Protein AF-A0A923KTE2-F1 (afdb_monomer)

Structure (mmCIF, N/CA/C/O backbone):
data_AF-A0A923KTE2-F1
#
_entry.id   AF-A0A923KTE2-F1
#
loop_
_atom_site.group_PDB
_atom_site.id
_atom_site.type_symbol
_atom_site.label_atom_id
_atom_site.label_alt_id
_atom_site.label_comp_id
_atom_site.label_asym_id
_atom_site.label_entity_id
_atom_site.label_seq_id
_atom_site.pdbx_PDB_ins_code
_atom_site.Cartn_x
_atom_site.Cartn_y
_atom_site.Cartn_z
_atom_site.occupancy
_atom_site.B_iso_or_equiv
_atom_site.auth_seq_id
_atom_site.auth_comp_id
_atom_site.auth_asym_id
_atom_site.auth_atom_id
_atom_site.pdbx_PDB_model_num
ATOM 1 N N . MET A 1 1 ? 13.556 16.528 9.390 1.00 58.34 1 MET A N 1
ATOM 2 C CA . MET A 1 1 ? 13.246 15.677 8.220 1.00 58.34 1 MET A CA 1
ATOM 3 C C . MET A 1 1 ? 12.794 16.597 7.099 1.00 58.34 1 MET A C 1
ATOM 5 O O . MET A 1 1 ? 11.975 17.465 7.376 1.00 58.34 1 MET A O 1
ATOM 9 N N . ASN A 1 2 ? 13.369 16.508 5.898 1.00 79.38 2 ASN A N 1
ATOM 10 C CA . ASN A 1 2 ? 12.889 17.322 4.774 1.00 79.38 2 ASN A CA 1
ATOM 11 C C . ASN A 1 2 ? 11.594 16.710 4.194 1.00 79.38 2 ASN A C 1
ATOM 13 O O . ASN A 1 2 ? 11.295 15.538 4.428 1.00 79.38 2 ASN A O 1
ATOM 17 N N . GLN A 1 3 ? 1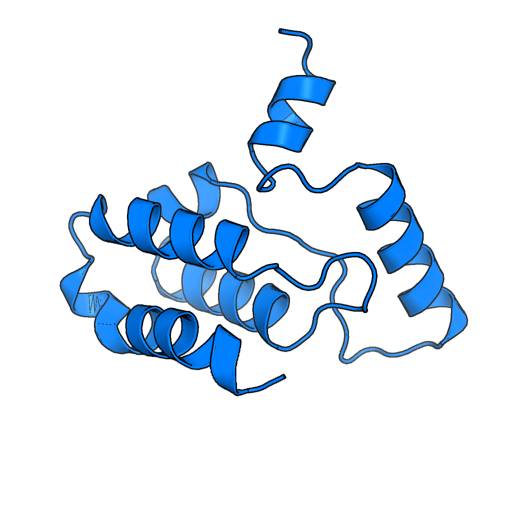0.799 17.510 3.476 1.00 70.62 3 GLN A N 1
ATOM 18 C CA . GLN A 1 3 ? 9.489 17.078 2.962 1.00 70.62 3 GLN A CA 1
ATOM 19 C C . GLN A 1 3 ? 9.587 15.840 2.052 1.00 70.62 3 GLN A C 1
ATOM 21 O O . GLN A 1 3 ? 8.726 14.970 2.115 1.00 70.62 3 GLN A O 1
ATOM 26 N N . SER A 1 4 ? 10.666 15.703 1.275 1.00 74.19 4 SER A N 1
ATOM 27 C CA . SER A 1 4 ? 10.869 14.550 0.391 1.00 74.19 4 SER A CA 1
ATOM 28 C C . SER A 1 4 ? 11.123 13.243 1.148 1.00 74.19 4 SER A C 1
ATOM 30 O O . SER A 1 4 ? 10.602 12.204 0.754 1.00 74.19 4 SER A O 1
ATOM 32 N N . GLN A 1 5 ? 11.876 13.271 2.252 1.00 73.00 5 GLN A N 1
ATOM 33 C CA . GLN A 1 5 ? 12.067 12.093 3.105 1.00 73.00 5 GLN A CA 1
ATOM 34 C C . GLN A 1 5 ? 10.766 11.664 3.787 1.00 73.00 5 GLN A C 1
ATOM 36 O O . GLN A 1 5 ? 10.527 10.467 3.924 1.00 73.00 5 GLN A O 1
ATOM 41 N N . TYR A 1 6 ? 9.921 12.620 4.184 1.00 80.12 6 TYR A N 1
ATOM 42 C CA . TYR A 1 6 ? 8.605 12.323 4.752 1.00 80.12 6 TYR A CA 1
ATOM 43 C C . TYR A 1 6 ? 7.687 11.639 3.735 1.00 80.12 6 TYR A C 1
ATOM 45 O O . TYR A 1 6 ? 7.090 10.616 4.052 1.00 80.12 6 TYR A O 1
ATOM 53 N N . GLU A 1 7 ? 7.628 12.135 2.497 1.00 82.94 7 GLU A N 1
ATOM 54 C CA . GLU A 1 7 ? 6.823 11.510 1.440 1.00 82.94 7 GLU A CA 1
ATOM 55 C C . GLU A 1 7 ? 7.285 10.090 1.093 1.00 82.94 7 GLU A C 1
ATOM 57 O O . GLU A 1 7 ? 6.455 9.195 0.924 1.00 82.94 7 GLU A O 1
ATOM 62 N N . VAL A 1 8 ? 8.602 9.870 1.000 1.00 88.69 8 VAL A N 1
ATOM 63 C CA . VAL A 1 8 ? 9.169 8.533 0.762 1.00 88.69 8 VAL A CA 1
ATOM 64 C C . VAL A 1 8 ? 8.828 7.606 1.913 1.00 88.69 8 VAL A C 1
ATOM 66 O O . VAL A 1 8 ? 8.410 6.473 1.680 1.00 88.69 8 VAL A O 1
ATOM 69 N N . GLN A 1 9 ? 8.973 8.088 3.151 1.00 89.94 9 GLN A N 1
ATOM 70 C CA . GLN A 1 9 ? 8.592 7.312 4.314 1.00 89.94 9 GLN A CA 1
ATOM 71 C C . GLN A 1 9 ? 7.119 6.942 4.191 1.00 89.94 9 GLN A C 1
ATOM 73 O O . GLN A 1 9 ? 6.846 5.749 4.121 1.00 89.94 9 GLN A O 1
ATOM 78 N N . GLU A 1 10 ? 6.201 7.905 4.079 1.00 95.25 10 GLU A N 1
ATOM 79 C CA . GLU A 1 10 ? 4.751 7.679 3.979 1.00 95.25 10 GLU A CA 1
ATOM 80 C C . GLU A 1 10 ? 4.359 6.634 2.930 1.00 95.25 10 GLU A C 1
ATOM 82 O O . GLU A 1 10 ? 3.452 5.848 3.180 1.00 95.25 10 GLU A O 1
ATOM 87 N N . ARG A 1 11 ? 5.063 6.552 1.797 1.00 96.19 11 ARG A N 1
ATOM 88 C CA . ARG A 1 11 ? 4.837 5.536 0.753 1.00 96.19 11 ARG A CA 1
ATOM 89 C C . ARG A 1 11 ? 5.669 4.274 0.965 1.00 96.19 11 ARG A C 1
ATOM 91 O O . ARG A 1 11 ? 6.278 3.759 0.030 1.00 96.19 11 ARG A O 1
ATOM 98 N N . PHE A 1 12 ? 5.721 3.788 2.203 1.00 96.38 12 PHE A N 1
ATOM 99 C CA . PHE A 1 12 ? 6.398 2.541 2.580 1.00 96.38 12 PHE A CA 1
ATOM 100 C C . PHE A 1 12 ? 7.871 2.469 2.142 1.00 96.38 12 PHE A C 1
ATOM 102 O O . PHE A 1 12 ? 8.380 1.402 1.803 1.00 96.38 12 PHE A O 1
ATOM 109 N N . GLY A 1 13 ? 8.560 3.611 2.101 1.00 94.31 13 GLY A N 1
ATOM 110 C CA . GLY A 1 13 ? 9.961 3.685 1.687 1.00 94.31 13 GLY A CA 1
ATOM 111 C C . GLY A 1 13 ? 10.197 3.519 0.184 1.00 94.31 13 GLY A C 1
ATOM 112 O O . GLY A 1 13 ? 11.353 3.392 -0.216 1.00 94.31 13 GLY A O 1
ATOM 113 N N . VAL A 1 14 ? 9.154 3.516 -0.658 1.00 94.38 14 VAL A N 1
ATOM 114 C CA . VAL A 1 14 ? 9.319 3.432 -2.116 1.00 94.38 14 VAL A CA 1
ATOM 115 C C . VAL A 1 14 ? 10.017 4.703 -2.624 1.00 94.38 14 VAL A C 1
ATOM 117 O O . VAL A 1 14 ? 9.465 5.800 -2.477 1.00 94.38 14 VAL A O 1
ATOM 120 N N . PRO A 1 15 ? 11.205 4.591 -3.252 1.00 93.31 15 PRO A N 1
ATOM 121 C CA . PRO A 1 15 ? 11.923 5.752 -3.758 1.00 93.31 15 PRO A CA 1
ATOM 122 C C . PRO A 1 15 ? 11.155 6.464 -4.873 1.00 93.31 15 PRO A C 1
ATOM 124 O O . PRO A 1 15 ? 10.434 5.851 -5.670 1.00 93.31 15 PRO A O 1
ATOM 127 N N . LYS A 1 16 ? 11.359 7.778 -4.989 1.00 91.25 16 LYS A N 1
ATOM 128 C CA . LYS A 1 16 ? 10.733 8.593 -6.040 1.00 91.25 16 LYS A CA 1
ATOM 129 C C . LYS A 1 16 ? 11.137 8.111 -7.436 1.00 91.25 16 LYS A C 1
ATOM 131 O O . LYS A 1 16 ? 10.336 8.153 -8.368 1.00 91.25 16 LYS A O 1
ATOM 136 N N . GLU A 1 17 ? 12.362 7.626 -7.572 1.00 92.75 17 GLU A N 1
ATOM 137 C CA . GLU A 1 17 ? 12.937 7.079 -8.795 1.00 92.75 17 GLU A CA 1
ATOM 138 C C . GLU A 1 17 ? 12.143 5.862 -9.280 1.00 92.75 17 GLU A C 1
ATOM 140 O O . GLU A 1 17 ? 11.865 5.759 -10.477 1.00 92.75 17 GLU A O 1
ATOM 145 N N . ASN A 1 18 ? 11.697 5.000 -8.361 1.00 94.56 18 ASN A N 1
ATOM 146 C CA . ASN A 1 18 ? 10.870 3.836 -8.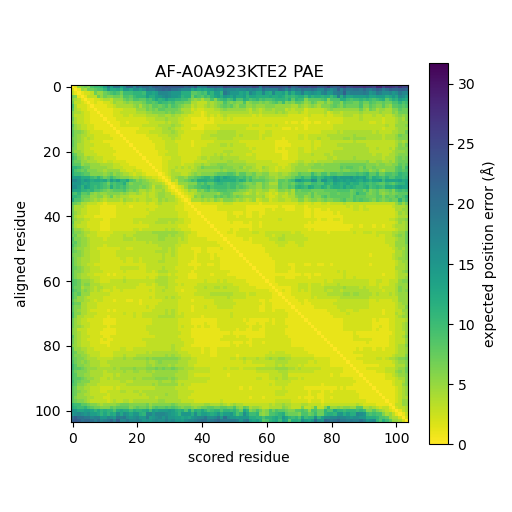672 1.00 94.56 18 ASN A CA 1
ATOM 147 C C . ASN A 1 18 ? 9.471 4.253 -9.135 1.00 94.56 18 ASN A C 1
ATOM 149 O O . ASN A 1 18 ? 8.979 3.729 -10.130 1.00 94.56 18 ASN A O 1
ATOM 153 N N . LEU A 1 19 ? 8.856 5.253 -8.491 1.00 93.00 19 LEU A N 1
ATOM 154 C CA . LEU A 1 19 ? 7.568 5.807 -8.937 1.00 93.00 19 LEU A CA 1
ATOM 155 C C . LEU A 1 19 ? 7.669 6.401 -10.353 1.00 93.00 19 LEU A C 1
ATOM 157 O O . LEU A 1 19 ? 6.769 6.233 -11.178 1.00 93.00 19 LEU A O 1
ATOM 161 N N . LEU A 1 20 ? 8.773 7.091 -10.659 1.00 92.44 20 LEU A N 1
ATOM 162 C CA . LEU A 1 20 ? 9.039 7.620 -11.999 1.00 92.44 20 LEU A CA 1
ATOM 163 C C . LEU A 1 20 ? 9.315 6.503 -13.014 1.00 92.44 20 LEU A C 1
ATOM 165 O O . LEU A 1 20 ? 8.865 6.586 -14.157 1.00 92.44 20 LEU A O 1
ATOM 169 N N . ALA A 1 21 ? 10.043 5.457 -12.623 1.00 92.69 21 ALA A N 1
ATOM 170 C CA . ALA A 1 21 ? 10.305 4.298 -13.466 1.00 92.69 21 ALA A CA 1
ATOM 171 C C . ALA A 1 21 ? 9.014 3.523 -13.786 1.00 92.69 21 ALA A C 1
ATOM 173 O O . ALA A 1 21 ? 8.754 3.283 -14.963 1.00 92.69 21 ALA A O 1
ATOM 174 N N . ALA A 1 22 ? 8.148 3.288 -12.797 1.00 92.31 22 ALA A N 1
ATOM 175 C CA . ALA A 1 22 ? 6.821 2.698 -12.980 1.00 92.31 22 ALA A CA 1
ATOM 176 C C . ALA A 1 22 ? 5.974 3.488 -13.994 1.00 92.31 22 ALA A C 1
ATOM 178 O O . ALA A 1 22 ? 5.408 2.915 -14.925 1.00 92.31 22 ALA A O 1
ATOM 179 N N . LYS A 1 23 ? 5.936 4.825 -13.876 1.00 91.12 23 LYS A N 1
ATOM 180 C CA . LYS A 1 23 ? 5.236 5.693 -14.844 1.00 91.12 23 LYS A CA 1
ATOM 181 C C . LYS A 1 23 ? 5.782 5.533 -16.264 1.00 91.12 23 LYS A C 1
ATOM 183 O O . LYS A 1 23 ? 5.003 5.415 -17.208 1.00 91.12 23 LYS A O 1
ATOM 188 N N . ARG A 1 24 ? 7.110 5.501 -16.418 1.00 91.12 24 ARG A N 1
ATOM 189 C CA . ARG A 1 24 ? 7.764 5.299 -17.722 1.00 91.12 24 ARG A CA 1
ATOM 190 C C . ARG A 1 24 ? 7.471 3.915 -18.300 1.00 91.12 24 ARG A C 1
ATOM 192 O O . ARG A 1 24 ? 7.217 3.816 -19.496 1.00 91.12 24 ARG A O 1
ATOM 199 N N . ALA A 1 25 ? 7.471 2.868 -17.476 1.00 85.81 25 ALA A N 1
ATOM 200 C CA . ALA A 1 25 ? 7.155 1.508 -17.899 1.00 85.81 25 ALA A CA 1
ATOM 201 C C . ALA A 1 25 ? 5.716 1.407 -18.431 1.00 85.81 25 ALA A C 1
ATOM 203 O O . ALA A 1 25 ? 5.511 0.942 -19.552 1.00 85.81 25 ALA A O 1
ATOM 204 N N . ILE A 1 26 ? 4.733 1.930 -17.690 1.00 86.25 26 ILE A N 1
ATOM 205 C CA . ILE A 1 26 ? 3.323 1.940 -18.117 1.00 86.25 26 ILE A CA 1
ATOM 206 C C . ILE A 1 26 ? 3.153 2.691 -19.443 1.00 86.25 26 ILE A C 1
ATOM 208 O O . ILE A 1 26 ? 2.504 2.185 -20.357 1.00 86.25 26 ILE A O 1
ATOM 212 N N . GLN A 1 27 ? 3.782 3.862 -19.592 1.00 86.75 27 GLN A N 1
ATOM 213 C CA . GLN A 1 27 ? 3.735 4.635 -20.839 1.00 86.75 27 GLN A CA 1
ATOM 214 C C . GLN A 1 27 ? 4.386 3.895 -22.014 1.00 86.75 27 GLN A C 1
ATOM 216 O O . GLN A 1 27 ? 3.835 3.886 -23.115 1.00 86.75 27 GLN A O 1
ATOM 221 N N . LYS A 1 28 ? 5.542 3.259 -21.784 1.00 86.44 28 LYS A N 1
ATOM 222 C CA . LYS A 1 28 ? 6.296 2.532 -22.812 1.00 86.44 28 LYS A CA 1
ATOM 223 C C . LYS A 1 28 ? 5.533 1.314 -23.326 1.00 86.44 28 LYS A C 1
ATOM 225 O O . LYS A 1 28 ? 5.477 1.104 -24.533 1.00 86.44 28 LYS A O 1
ATOM 230 N N . TYR A 1 29 ? 4.959 0.521 -22.424 1.00 80.88 29 TYR A N 1
ATOM 231 C CA . TYR A 1 29 ? 4.285 -0.732 -22.774 1.00 80.88 29 TYR A CA 1
ATOM 232 C C . TYR A 1 29 ? 2.773 -0.573 -22.989 1.00 80.88 29 TYR A C 1
ATOM 234 O O . TYR A 1 29 ? 2.113 -1.544 -23.343 1.00 80.88 29 TYR A O 1
ATOM 242 N N . ARG A 1 30 ? 2.221 0.637 -22.786 1.00 80.69 30 ARG A N 1
ATOM 243 C CA . ARG A 1 30 ? 0.783 0.964 -22.875 1.00 80.69 30 ARG A CA 1
ATOM 244 C C . ARG A 1 30 ? -0.118 -0.029 -22.130 1.00 80.69 30 ARG A C 1
ATOM 246 O O . ARG A 1 30 ? -1.243 -0.286 -22.549 1.00 80.69 30 ARG A O 1
ATOM 253 N N . ASN A 1 31 ? 0.373 -0.588 -21.026 1.00 78.75 31 ASN A N 1
ATOM 254 C CA . ASN A 1 31 ? -0.394 -1.541 -20.239 1.00 78.75 31 ASN A CA 1
ATOM 255 C C . ASN A 1 31 ? -1.340 -0.782 -19.299 1.00 78.75 31 ASN A C 1
ATOM 257 O O . ASN A 1 31 ? -0.927 -0.308 -18.242 1.00 78.75 31 ASN A O 1
ATOM 261 N N . LEU A 1 32 ? -2.599 -0.653 -19.721 1.00 75.31 32 LEU A N 1
ATOM 262 C CA . LEU A 1 32 ? -3.650 0.059 -18.988 1.00 75.31 32 LEU A CA 1
ATOM 263 C C . LEU A 1 32 ? -4.137 -0.692 -17.742 1.00 75.31 32 LEU A C 1
ATOM 265 O O . LEU A 1 32 ? -4.842 -0.108 -16.923 1.00 75.31 32 LEU A O 1
ATOM 269 N N . GLU A 1 33 ? -3.776 -1.967 -17.584 1.00 81.06 33 GLU A N 1
ATOM 270 C CA . GLU A 1 33 ? -4.143 -2.743 -16.400 1.00 81.06 33 GLU A CA 1
ATOM 271 C C . GLU A 1 33 ? -3.241 -2.438 -15.201 1.00 81.06 33 GLU A C 1
ATOM 273 O O . GLU A 1 33 ? -3.623 -2.735 -14.070 1.00 81.06 33 GLU A O 1
ATOM 278 N N . LEU A 1 34 ? -2.068 -1.834 -15.431 1.00 85.00 34 LEU A N 1
ATOM 279 C CA . LEU A 1 34 ? -1.101 -1.504 -14.389 1.00 85.00 34 LEU A CA 1
ATOM 280 C C . LEU A 1 34 ? -1.329 -0.105 -13.806 1.00 85.00 34 LEU A C 1
ATOM 282 O O . LEU A 1 34 ? -1.714 0.836 -14.497 1.00 85.00 34 LEU A O 1
ATOM 286 N N . THR A 1 35 ? -1.010 0.048 -12.524 1.00 86.25 35 THR A N 1
ATOM 287 C CA . THR A 1 35 ? -1.068 1.315 -11.787 1.00 86.25 35 THR A CA 1
ATOM 288 C C 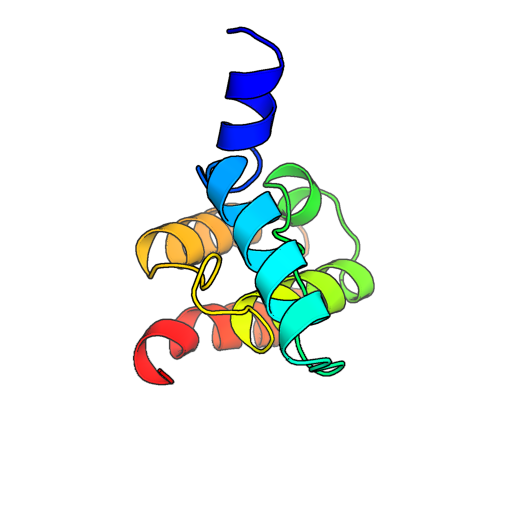. THR A 1 35 ? 0.296 1.681 -11.216 1.00 86.25 35 THR A C 1
ATOM 290 O O . THR A 1 35 ? 1.025 0.828 -10.725 1.00 86.25 35 THR A O 1
ATOM 293 N N . CYS A 1 36 ? 0.660 2.965 -11.268 1.00 89.69 36 CYS A N 1
ATOM 294 C CA . CYS A 1 36 ? 1.908 3.482 -10.691 1.00 89.69 36 CYS A CA 1
ATOM 295 C C . CYS A 1 36 ? 1.726 4.062 -9.279 1.00 89.69 36 CYS A C 1
ATOM 297 O O . CYS A 1 36 ? 2.557 4.851 -8.823 1.00 89.69 36 CYS A O 1
ATOM 299 N N . TYR A 1 37 ? 0.598 3.782 -8.634 1.00 92.88 37 TYR A N 1
ATOM 300 C CA . TYR A 1 37 ? 0.236 4.403 -7.371 1.00 92.88 37 TYR A CA 1
ATOM 301 C C . TYR A 1 37 ? 0.557 3.484 -6.185 1.00 92.88 37 TYR A C 1
ATOM 303 O O . TYR A 1 37 ? 0.148 2.327 -6.153 1.00 92.88 37 TYR A O 1
ATOM 311 N N . VAL A 1 38 ? 1.272 4.041 -5.206 1.00 95.88 38 VAL A N 1
ATOM 312 C CA . VAL A 1 38 ? 1.601 3.411 -3.920 1.00 95.88 38 VAL A CA 1
ATOM 313 C C . VAL A 1 38 ? 0.829 4.161 -2.836 1.00 95.88 38 VAL A C 1
ATOM 315 O O . VAL A 1 38 ? 1.023 5.376 -2.750 1.00 95.88 38 VAL A O 1
ATOM 318 N N . PRO A 1 39 ? -0.019 3.514 -2.020 1.00 96.62 39 PRO A N 1
ATOM 319 C CA . PRO A 1 39 ? -0.737 4.190 -0.946 1.00 96.62 39 PRO A CA 1
ATOM 320 C C . PRO A 1 39 ? 0.229 4.768 0.091 1.00 96.62 39 PRO A C 1
ATOM 322 O O . PRO A 1 39 ? 1.343 4.280 0.284 1.00 96.62 39 PRO A O 1
ATOM 325 N N . THR A 1 40 ? -0.208 5.819 0.770 1.00 97.31 40 THR A N 1
ATOM 326 C CA . THR A 1 40 ? 0.463 6.351 1.959 1.00 97.31 40 THR A CA 1
ATOM 327 C C . THR A 1 40 ? 0.004 5.616 3.215 1.00 97.31 40 THR A C 1
ATOM 329 O O . THR A 1 40 ? -1.107 5.081 3.257 1.00 97.31 40 THR A O 1
ATOM 332 N N . ARG A 1 41 ? 0.821 5.620 4.275 1.00 97.88 41 ARG A N 1
ATOM 333 C CA . ARG A 1 41 ? 0.408 5.088 5.584 1.00 97.88 41 ARG A CA 1
ATOM 334 C C . ARG A 1 41 ? -0.841 5.792 6.094 1.00 97.88 41 ARG A C 1
ATOM 336 O O . ARG A 1 41 ? -1.744 5.128 6.597 1.00 97.88 41 ARG A O 1
ATOM 343 N N . ARG A 1 42 ? -0.926 7.109 5.896 1.00 96.31 42 ARG A N 1
ATOM 344 C CA . ARG A 1 42 ? -2.125 7.880 6.226 1.00 96.31 42 ARG A CA 1
ATOM 345 C C . ARG A 1 42 ? -3.367 7.393 5.485 1.00 96.31 42 ARG A C 1
ATOM 347 O O . ARG A 1 42 ? -4.413 7.234 6.099 1.00 96.31 42 ARG A O 1
ATOM 354 N N . GLU A 1 43 ? -3.264 7.106 4.189 1.00 97.06 43 GLU A N 1
ATOM 355 C CA . GLU A 1 43 ? -4.392 6.553 3.431 1.00 97.06 43 GLU A CA 1
ATOM 356 C C . GLU A 1 43 ? -4.826 5.186 3.970 1.00 97.06 43 GLU A C 1
ATOM 358 O O . GLU A 1 43 ? -6.026 4.920 3.998 1.00 97.06 43 GLU A O 1
ATOM 363 N N . ILE A 1 44 ? -3.900 4.353 4.458 1.00 97.62 44 ILE A N 1
ATOM 364 C CA . ILE A 1 44 ? -4.263 3.086 5.110 1.00 97.62 44 ILE A CA 1
ATOM 365 C C . ILE A 1 44 ? -5.038 3.322 6.410 1.00 97.62 44 ILE A C 1
ATOM 367 O O . ILE A 1 44 ? -6.006 2.613 6.670 1.00 97.62 44 ILE A O 1
ATOM 371 N N . LEU A 1 45 ? -4.653 4.313 7.213 1.00 97.31 45 LEU A N 1
ATOM 372 C CA . LEU A 1 45 ? -5.283 4.593 8.508 1.00 97.31 45 LEU A CA 1
ATOM 373 C C . LEU A 1 45 ? -6.633 5.311 8.387 1.00 97.31 45 LEU A C 1
ATOM 375 O O . LEU A 1 45 ? -7.572 4.948 9.088 1.00 97.31 45 LEU A O 1
ATOM 379 N N . ASP A 1 46 ? -6.742 6.276 7.473 1.00 96.12 46 ASP A N 1
ATOM 380 C CA . ASP A 1 46 ? -7.838 7.254 7.487 1.00 96.12 46 ASP A CA 1
ATOM 381 C C . ASP A 1 46 ? -8.895 7.014 6.393 1.00 96.12 46 ASP A C 1
ATOM 383 O O . ASP A 1 46 ? -10.012 7.526 6.484 1.00 96.12 46 ASP A O 1
ATOM 387 N N . SER A 1 47 ? -8.576 6.263 5.330 1.00 96.62 47 SER A N 1
ATOM 388 C CA . SER A 1 47 ? -9.517 6.083 4.212 1.00 96.62 47 SER A CA 1
ATOM 389 C C . SER A 1 47 ? -10.731 5.252 4.618 1.00 96.62 47 SER A C 1
ATOM 391 O O . SER A 1 47 ? -10.625 4.328 5.425 1.00 96.62 47 SER A O 1
ATOM 393 N N . ASN A 1 48 ? -11.883 5.513 3.998 1.00 96.12 48 ASN A N 1
ATOM 394 C CA . ASN A 1 48 ? -13.023 4.601 4.091 1.00 96.12 48 ASN A CA 1
ATOM 395 C C . ASN A 1 48 ? -12.721 3.260 3.393 1.00 96.12 48 ASN A C 1
ATOM 397 O O . ASN A 1 48 ? -11.819 3.172 2.555 1.00 96.12 48 ASN A O 1
ATOM 401 N N . LYS A 1 49 ? -13.509 2.228 3.711 1.00 95.00 49 LYS A N 1
ATOM 402 C CA . LYS A 1 49 ? -13.337 0.868 3.184 1.00 95.00 49 LYS A CA 1
ATOM 403 C C . LYS A 1 49 ? -13.244 0.807 1.656 1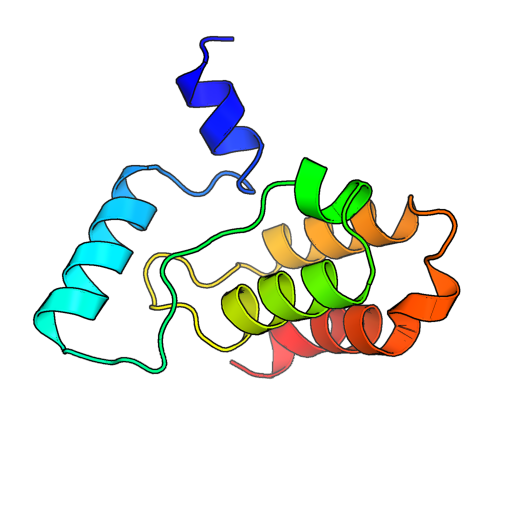.00 95.00 49 LYS A C 1
ATOM 405 O O . LYS A 1 49 ? -12.310 0.205 1.145 1.00 95.00 49 LYS A O 1
ATOM 410 N N . ALA A 1 50 ? -14.153 1.460 0.931 1.00 95.62 50 ALA A N 1
ATOM 411 C CA . ALA A 1 50 ? -14.171 1.409 -0.534 1.00 95.62 50 ALA A CA 1
ATOM 412 C C . ALA A 1 50 ? -12.882 1.982 -1.146 1.00 95.62 50 ALA A C 1
ATOM 414 O O . ALA A 1 50 ? -12.293 1.389 -2.051 1.00 95.62 50 ALA A O 1
ATOM 415 N N . LYS A 1 51 ? -12.401 3.114 -0.617 1.00 95.75 51 LYS A N 1
ATOM 416 C CA . LYS A 1 51 ? -11.146 3.710 -1.078 1.00 95.75 51 LYS A CA 1
ATOM 417 C C . LYS A 1 51 ? -9.946 2.838 -0.723 1.00 95.75 51 LYS A C 1
ATOM 419 O O . LYS A 1 51 ? -9.043 2.680 -1.540 1.00 95.75 51 LYS A O 1
ATOM 424 N N . LEU A 1 52 ? -9.946 2.272 0.480 1.00 96.38 52 LEU A N 1
ATOM 425 C CA . LEU A 1 52 ? -8.899 1.378 0.956 1.00 96.38 52 LEU A CA 1
ATOM 426 C C . LEU 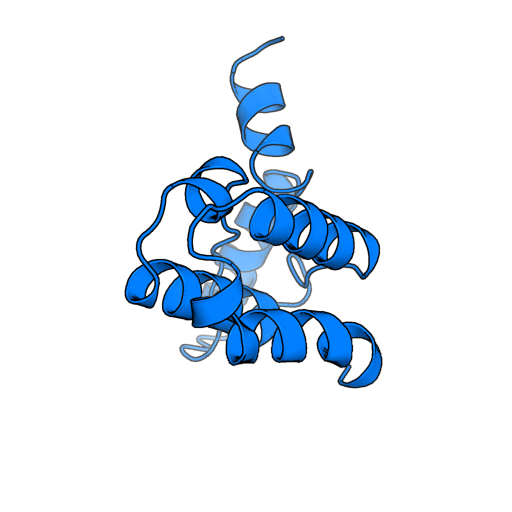A 1 52 ? -8.795 0.113 0.087 1.00 96.38 52 LEU A C 1
ATOM 428 O O . LEU A 1 52 ? -7.690 -0.299 -0.266 1.00 96.38 52 LEU A O 1
ATOM 432 N N . GLU A 1 53 ? -9.936 -0.458 -0.307 1.00 94.81 53 GLU A N 1
ATOM 433 C CA . GLU A 1 53 ? -10.006 -1.585 -1.238 1.00 94.81 53 GLU A CA 1
ATOM 434 C C . GLU A 1 53 ? -9.407 -1.224 -2.597 1.00 94.81 53 GLU A C 1
ATOM 436 O O . GLU A 1 53 ? -8.517 -1.923 -3.082 1.00 94.81 53 GLU A O 1
ATOM 441 N N . GLU A 1 54 ? -9.829 -0.098 -3.176 1.00 94.44 54 GLU A N 1
ATOM 442 C CA . GLU A 1 54 ? -9.324 0.386 -4.462 1.00 94.44 54 GLU A CA 1
ATOM 443 C C . GLU A 1 54 ? -7.793 0.517 -4.460 1.00 94.44 54 GLU A C 1
ATOM 445 O O . GLU A 1 54 ? -7.125 0.003 -5.364 1.00 94.44 54 GLU A O 1
ATOM 450 N N . VAL A 1 55 ? -7.225 1.184 -3.449 1.00 95.25 55 VAL A N 1
ATOM 451 C CA . VAL A 1 55 ? -5.783 1.469 -3.410 1.00 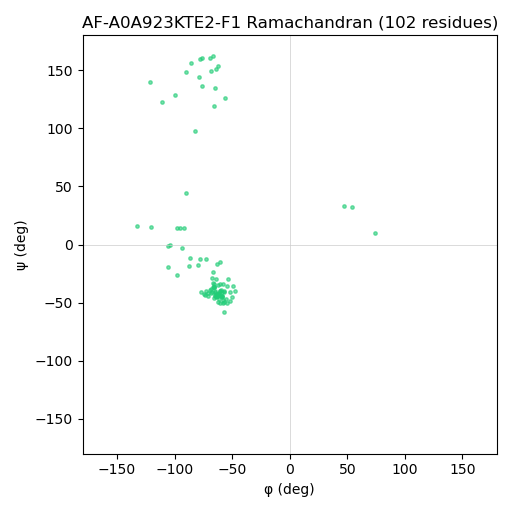95.25 55 VAL A CA 1
ATOM 452 C C . VAL A 1 55 ? -4.946 0.229 -3.114 1.00 95.25 55 VAL A C 1
ATOM 454 O O . VAL A 1 55 ? -3.909 0.041 -3.751 1.00 95.25 55 VAL A O 1
ATOM 457 N N . LEU A 1 56 ? -5.388 -0.639 -2.198 1.00 95.25 56 LEU A N 1
ATOM 458 C CA . LEU A 1 56 ? -4.647 -1.851 -1.848 1.00 95.25 56 LEU A CA 1
ATOM 459 C C . LEU A 1 56 ? -4.696 -2.883 -2.970 1.00 95.25 56 LEU A C 1
ATOM 461 O O . LEU A 1 56 ? -3.653 -3.423 -3.323 1.00 95.25 56 LEU A O 1
ATOM 465 N N . ILE A 1 57 ? -5.861 -3.119 -3.579 1.00 93.12 57 ILE A N 1
ATOM 466 C CA . ILE A 1 57 ? -5.978 -4.044 -4.717 1.00 93.12 57 ILE A CA 1
ATOM 467 C C . ILE A 1 57 ? -5.143 -3.533 -5.892 1.00 93.12 57 ILE A C 1
ATOM 469 O O . ILE A 1 57 ? -4.419 -4.302 -6.524 1.00 93.12 57 ILE A O 1
ATOM 473 N N . SER A 1 58 ? -5.196 -2.230 -6.171 1.00 93.25 58 SER A N 1
ATOM 474 C CA . SER A 1 58 ? -4.379 -1.621 -7.220 1.00 93.25 58 SER A CA 1
ATOM 475 C C . SER A 1 58 ? -2.889 -1.851 -6.965 1.00 93.25 58 SER A C 1
ATOM 477 O O . SER A 1 58 ? -2.182 -2.353 -7.837 1.00 93.25 58 SER A O 1
ATOM 479 N N . TRP A 1 59 ? -2.405 -1.560 -5.761 1.00 94.69 59 TRP A N 1
ATOM 480 C CA . TRP A 1 59 ? -0.986 -1.701 -5.462 1.00 94.69 59 TRP A CA 1
ATOM 481 C C . TRP A 1 59 ? -0.528 -3.168 -5.383 1.00 94.69 59 TRP A C 1
ATOM 483 O O . TRP A 1 59 ? 0.514 -3.521 -5.931 1.00 94.69 59 TRP A O 1
ATOM 493 N N . LEU A 1 60 ? -1.305 -4.061 -4.775 1.00 93.19 60 LEU A N 1
ATOM 494 C CA . LEU A 1 60 ? -0.924 -5.469 -4.624 1.00 93.19 60 LEU A CA 1
ATOM 495 C C . LEU A 1 60 ? -1.052 -6.239 -5.946 1.00 93.19 60 LEU A C 1
ATOM 497 O O . LEU A 1 60 ? -0.171 -7.014 -6.312 1.00 93.19 60 LEU A O 1
ATOM 501 N N . CYS A 1 61 ? -2.124 -6.021 -6.706 1.00 90.56 61 CYS A N 1
ATOM 502 C CA . CYS A 1 61 ? -2.429 -6.851 -7.872 1.00 90.56 61 CYS A CA 1
ATOM 503 C C . CYS A 1 61 ? -1.978 -6.230 -9.197 1.00 90.56 61 CYS A C 1
ATOM 505 O O . CYS A 1 61 ? -1.708 -6.969 -10.142 1.00 90.56 61 CYS A O 1
ATOM 507 N N . LYS A 1 62 ? -1.871 -4.900 -9.282 1.00 92.00 62 LYS A N 1
ATOM 508 C CA . LYS A 1 62 ? -1.683 -4.172 -10.549 1.00 92.00 62 LYS A CA 1
ATOM 509 C C . LYS A 1 62 ? -0.403 -3.333 -10.592 1.00 92.00 62 LYS A C 1
ATOM 511 O O . LYS A 1 62 ? -0.249 -2.487 -11.468 1.00 92.00 62 LYS A O 1
ATOM 516 N N . SER A 1 63 ? 0.536 -3.554 -9.677 1.00 91.56 63 SER A N 1
ATOM 517 C CA . SER A 1 63 ? 1.815 -2.839 -9.704 1.00 91.56 63 SER A CA 1
ATOM 518 C C . SER A 1 63 ? 2.770 -3.363 -10.777 1.00 91.56 63 SER A C 1
ATOM 520 O O . SER A 1 63 ? 2.953 -4.583 -10.872 1.00 91.56 63 SER A O 1
ATOM 522 N N . PRO A 1 64 ? 3.442 -2.472 -11.532 1.00 92.00 64 PRO A N 1
ATOM 523 C CA . PRO A 1 64 ? 4.606 -2.836 -12.326 1.00 92.00 64 PRO A CA 1
ATOM 524 C C . PRO A 1 64 ? 5.791 -3.168 -11.404 1.00 92.00 64 PRO A C 1
ATOM 526 O O . PRO A 1 64 ? 5.804 -2.775 -10.233 1.00 92.00 64 PRO A O 1
ATOM 529 N N . ILE A 1 65 ? 6.786 -3.887 -11.938 1.00 91.19 65 ILE A N 1
ATOM 530 C CA . ILE A 1 65 ? 7.891 -4.486 -11.167 1.00 91.19 65 ILE A CA 1
ATOM 531 C C . ILE A 1 65 ? 8.644 -3.489 -10.279 1.00 91.19 65 ILE A C 1
ATOM 533 O O . ILE A 1 65 ? 9.114 -3.852 -9.206 1.00 91.19 65 ILE A O 1
ATOM 537 N N . GLU A 1 66 ? 8.707 -2.222 -10.681 1.00 94.12 66 GLU A N 1
ATOM 538 C CA . GLU A 1 66 ? 9.419 -1.167 -9.967 1.00 94.12 66 GLU A CA 1
ATOM 539 C C . GLU A 1 66 ? 8.805 -0.828 -8.601 1.00 94.12 66 GLU A C 1
ATOM 541 O O . GLU A 1 66 ? 9.503 -0.288 -7.741 1.00 94.12 66 GLU A O 1
ATOM 546 N N . ILE A 1 67 ? 7.511 -1.106 -8.401 1.00 94.81 67 ILE A N 1
ATOM 547 C CA . ILE A 1 67 ? 6.770 -0.733 -7.184 1.00 94.81 67 ILE A CA 1
ATOM 548 C C . ILE A 1 6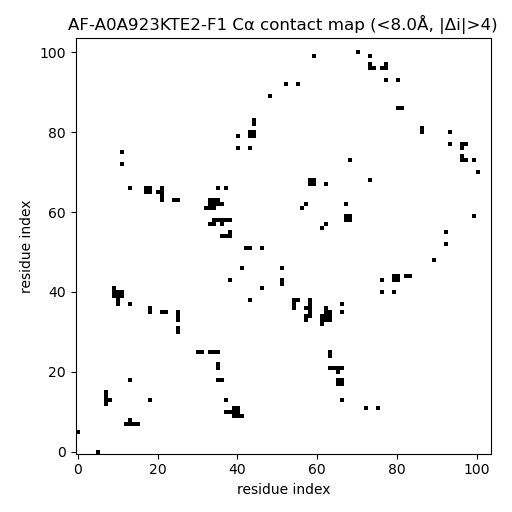7 ? 5.939 -1.881 -6.601 1.00 94.81 67 ILE A C 1
ATOM 550 O O . ILE A 1 67 ? 5.055 -1.633 -5.780 1.00 94.81 67 ILE A O 1
ATOM 554 N N . ILE A 1 68 ? 6.210 -3.126 -7.007 1.00 92.88 68 ILE A N 1
ATOM 555 C CA . ILE A 1 68 ? 5.610 -4.308 -6.379 1.00 92.88 68 ILE A CA 1
ATOM 556 C C . ILE A 1 68 ? 5.932 -4.271 -4.875 1.00 92.88 68 ILE A C 1
ATOM 558 O O . ILE A 1 68 ? 7.109 -4.163 -4.519 1.00 92.88 68 ILE A O 1
ATOM 562 N N . PRO A 1 69 ? 4.927 -4.361 -3.985 1.00 94.69 69 PRO A N 1
ATOM 563 C CA . PRO A 1 69 ? 5.185 -4.350 -2.555 1.00 94.69 69 PRO A CA 1
ATOM 564 C C . PRO A 1 69 ? 5.977 -5.589 -2.138 1.00 94.69 69 PRO A C 1
ATOM 566 O O . PRO A 1 69 ? 5.656 -6.715 -2.528 1.00 94.69 69 PRO A O 1
ATOM 569 N N . SER A 1 70 ? 7.000 -5.377 -1.314 1.00 94.38 70 SER A N 1
ATOM 570 C CA . SER A 1 70 ? 7.746 -6.448 -0.656 1.00 94.38 70 SER A CA 1
ATOM 571 C C . SER A 1 70 ? 6.956 -7.035 0.524 1.00 94.38 70 SER A C 1
ATOM 573 O O . SER A 1 70 ? 6.091 -6.353 1.085 1.00 94.38 70 SER A O 1
ATOM 575 N N . PRO A 1 71 ? 7.281 -8.257 0.987 1.00 94.12 71 PRO A N 1
ATOM 576 C CA . PRO A 1 71 ? 6.652 -8.836 2.177 1.00 94.12 71 PRO A CA 1
ATOM 577 C C . PRO A 1 71 ? 6.743 -7.936 3.417 1.00 94.12 71 PRO A C 1
ATOM 579 O O . PRO A 1 71 ? 5.796 -7.857 4.195 1.00 94.12 71 PRO A O 1
ATOM 582 N N . TYR A 1 72 ? 7.853 -7.208 3.581 1.00 95.12 72 TYR A N 1
ATOM 583 C CA . TYR A 1 72 ? 8.020 -6.247 4.672 1.00 95.12 72 TYR A CA 1
ATOM 584 C C . TYR A 1 72 ? 6.982 -5.116 4.600 1.00 95.12 72 TYR A C 1
ATOM 586 O O . TYR A 1 72 ? 6.305 -4.840 5.588 1.00 95.12 72 TYR A O 1
ATOM 594 N N . GLN A 1 73 ? 6.785 -4.527 3.419 1.00 96.50 73 GLN A N 1
ATOM 595 C CA . GLN A 1 73 ? 5.812 -3.446 3.222 1.00 96.50 73 GLN A CA 1
ATOM 596 C C . GLN A 1 73 ? 4.371 -3.935 3.428 1.00 96.50 73 GLN A C 1
ATOM 598 O O . GLN A 1 73 ? 3.554 -3.225 4.010 1.00 96.50 73 GLN A O 1
ATOM 603 N N . VAL A 1 74 ? 4.054 -5.167 3.017 1.00 96.81 74 VAL A N 1
ATOM 604 C CA . VAL A 1 74 ? 2.731 -5.764 3.272 1.00 96.81 74 VAL A CA 1
ATOM 605 C C . VAL A 1 74 ? 2.499 -6.015 4.763 1.00 96.81 74 VAL A C 1
ATOM 607 O O . VAL A 1 74 ? 1.397 -5.782 5.262 1.00 96.81 74 VAL A O 1
ATOM 610 N N . ASN A 1 75 ? 3.533 -6.413 5.505 1.00 96.44 75 ASN A N 1
ATOM 611 C CA . ASN A 1 75 ? 3.444 -6.537 6.960 1.00 96.44 75 ASN A CA 1
ATOM 612 C C . ASN A 1 75 ? 3.236 -5.176 7.644 1.00 96.44 75 ASN A C 1
ATOM 614 O O . ASN A 1 75 ? 2.457 -5.095 8.593 1.00 96.44 75 ASN A O 1
ATOM 618 N N . GLU A 1 76 ? 3.849 -4.099 7.143 1.00 97.75 76 GLU A N 1
ATOM 619 C CA . GLU A 1 76 ? 3.550 -2.741 7.615 1.00 97.75 76 GLU A CA 1
ATOM 620 C C . GLU A 1 76 ? 2.086 -2.354 7.353 1.00 97.75 76 GLU A C 1
ATOM 622 O O . GLU A 1 76 ? 1.431 -1.814 8.244 1.00 97.75 76 GLU A O 1
ATOM 627 N N . VAL A 1 77 ? 1.534 -2.672 6.174 1.00 97.75 77 VAL A N 1
ATOM 628 C CA . VAL A 1 77 ? 0.102 -2.459 5.885 1.00 97.75 77 VAL A CA 1
ATOM 629 C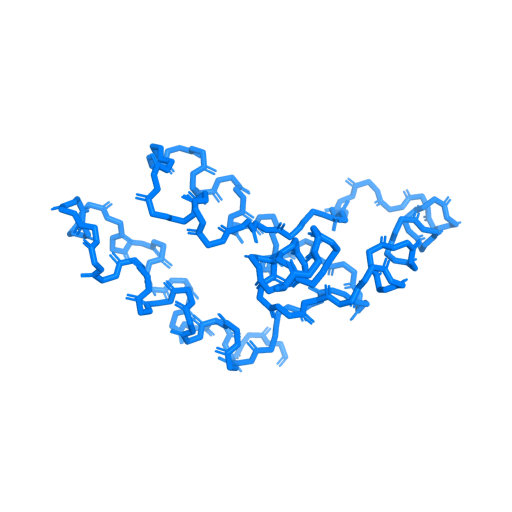 C . VAL A 1 77 ? -0.768 -3.210 6.892 1.00 97.75 77 VAL A C 1
ATOM 631 O O . VAL A 1 77 ? -1.683 -2.621 7.461 1.00 97.75 77 VAL A O 1
ATOM 634 N N . LEU A 1 78 ? -0.479 -4.487 7.160 1.00 97.88 78 LEU A N 1
ATOM 635 C CA . LEU A 1 78 ? -1.220 -5.280 8.146 1.00 97.88 78 LEU A CA 1
ATOM 636 C C . LEU A 1 78 ? -1.167 -4.658 9.549 1.00 97.88 78 LEU A C 1
ATOM 638 O O . LEU A 1 78 ? -2.191 -4.622 10.234 1.00 97.88 78 LEU A O 1
ATOM 642 N N . ALA A 1 79 ? -0.006 -4.141 9.956 1.00 98.06 79 ALA A N 1
ATOM 643 C CA . ALA A 1 79 ? 0.164 -3.464 11.238 1.00 98.06 79 ALA A CA 1
ATOM 644 C C . ALA A 1 79 ? -0.629 -2.148 11.324 1.00 98.06 79 ALA A C 1
ATOM 646 O O . ALA A 1 79 ? -1.131 -1.810 12.394 1.00 98.06 79 ALA A O 1
ATOM 647 N N . LEU A 1 80 ? -0.770 -1.413 10.217 1.00 98.00 80 LEU A N 1
ATOM 648 C CA . LEU A 1 80 ? -1.594 -0.200 10.151 1.00 98.00 80 LEU A CA 1
ATOM 649 C C . LEU A 1 80 ? -3.088 -0.527 10.158 1.00 98.00 80 LEU A C 1
ATOM 651 O O . LEU A 1 80 ? -3.844 0.094 10.897 1.00 98.00 80 LEU A O 1
ATOM 655 N N . LEU A 1 81 ? -3.520 -1.533 9.393 1.00 97.56 81 LEU A N 1
ATOM 656 C CA . LEU A 1 81 ? -4.916 -1.977 9.390 1.00 97.56 81 LEU A CA 1
ATOM 657 C C . LEU A 1 81 ? -5.373 -2.381 10.796 1.00 97.56 81 LEU A C 1
ATOM 659 O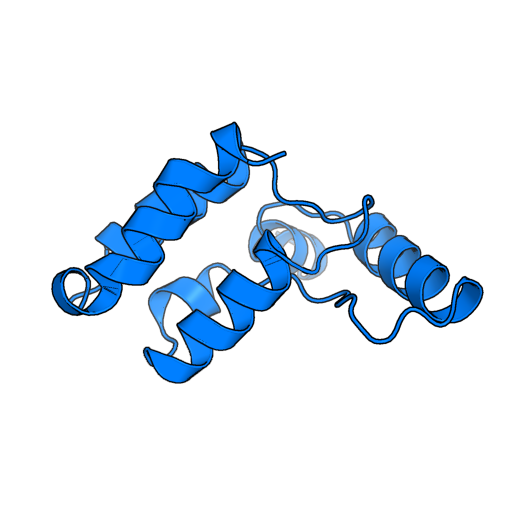 O . LEU A 1 81 ? -6.473 -2.019 11.199 1.00 97.56 81 LEU A O 1
ATOM 663 N N . ALA A 1 82 ? -4.517 -3.069 11.557 1.00 97.56 82 ALA A N 1
ATOM 664 C CA . ALA A 1 82 ? -4.806 -3.494 12.927 1.00 97.56 82 ALA A CA 1
ATOM 665 C C . ALA A 1 82 ? -5.017 -2.335 13.922 1.00 97.56 82 ALA A C 1
ATOM 667 O O . ALA A 1 82 ? -5.554 -2.560 15.002 1.00 97.56 82 ALA A O 1
ATOM 668 N N . GLN A 1 83 ? -4.605 -1.109 13.580 1.00 97.50 83 GLN A N 1
ATOM 669 C CA . GLN A 1 83 ? -4.813 0.081 14.414 1.00 97.50 83 GLN A CA 1
ATOM 670 C C . GLN A 1 83 ? -6.169 0.751 14.168 1.00 97.50 83 GLN A C 1
ATOM 672 O O . GLN A 1 83 ? -6.560 1.640 14.924 1.00 97.50 83 GLN A O 1
ATOM 677 N N . ARG A 1 84 ? -6.889 0.358 13.114 1.00 97.00 84 ARG A N 1
ATOM 678 C CA . ARG A 1 84 ? -8.174 0.962 12.763 1.00 97.00 84 ARG A CA 1
ATOM 679 C C . ARG A 1 84 ? -9.300 0.425 13.641 1.00 97.00 84 ARG A C 1
ATOM 681 O O . ARG A 1 84 ? -9.350 -0.764 13.950 1.00 97.00 84 ARG A O 1
ATOM 688 N N . SER A 1 85 ? -10.257 1.286 13.975 1.00 95.88 85 SER A N 1
ATOM 689 C CA . SER A 1 85 ? -11.445 0.903 14.750 1.00 95.88 85 SER A CA 1
ATOM 690 C C . SER A 1 85 ? -12.389 -0.035 13.989 1.00 95.88 85 SER A C 1
ATOM 692 O O . SER A 1 85 ? -13.053 -0.863 14.605 1.00 95.88 85 SER A O 1
ATOM 694 N N . ASP A 1 86 ? -12.419 0.053 12.658 1.00 95.69 86 ASP A N 1
ATOM 695 C CA . ASP A 1 86 ? -13.238 -0.770 11.759 1.00 95.69 86 ASP A CA 1
ATOM 696 C C . ASP A 1 86 ? -12.515 -2.041 11.269 1.00 95.69 86 ASP A C 1
ATOM 698 O O . ASP A 1 86 ? -12.977 -2.697 10.338 1.00 95.69 86 ASP A O 1
ATOM 702 N N . TYR A 1 87 ? -11.393 -2.433 11.892 1.00 96.19 87 TYR A N 1
ATOM 703 C CA . TYR A 1 87 ? -10.548 -3.556 11.456 1.00 96.19 87 TYR A CA 1
ATOM 704 C C . TYR A 1 87 ? -11.322 -4.847 11.137 1.00 96.19 87 TYR A C 1
ATOM 706 O O . TYR A 1 87 ? -11.032 -5.532 10.153 1.00 96.19 87 TYR A O 1
ATOM 714 N N . HIS A 1 88 ? -12.334 -5.177 11.943 1.00 93.81 88 HIS A N 1
ATOM 715 C CA . HIS A 1 88 ? -13.149 -6.380 11.758 1.00 93.81 88 HIS A CA 1
ATOM 716 C C . HIS A 1 88 ? -13.950 -6.375 10.445 1.00 93.81 88 HIS A C 1
ATOM 718 O O . HIS A 1 88 ? -14.166 -7.434 9.851 1.00 93.81 88 HIS A O 1
ATOM 724 N N . GLU A 1 89 ? -14.335 -5.201 9.946 1.00 95.06 89 GLU A N 1
ATOM 725 C CA . GLU A 1 89 ? -15.061 -5.032 8.681 1.00 95.06 89 GLU A CA 1
ATOM 726 C C . GLU A 1 89 ? -14.149 -5.152 7.450 1.00 95.06 89 GLU A C 1
ATOM 728 O O . GLU A 1 89 ? -14.628 -5.302 6.318 1.00 95.06 89 GLU A O 1
ATOM 733 N N . LEU A 1 90 ? -12.830 -5.122 7.670 1.00 95.62 90 LEU A N 1
ATOM 734 C CA . LEU A 1 90 ? -11.777 -5.200 6.656 1.00 95.62 90 LEU A CA 1
ATOM 735 C C . LEU A 1 90 ? -11.199 -6.616 6.514 1.00 95.62 90 LEU A C 1
ATOM 737 O O . LEU A 1 90 ? -10.151 -6.800 5.896 1.00 95.62 90 LEU A O 1
ATOM 741 N N . SER A 1 91 ? -11.866 -7.632 7.067 1.00 94.44 91 SER A N 1
ATOM 742 C CA . SER A 1 91 ? -11.377 -9.018 7.112 1.00 94.44 91 SER A CA 1
ATOM 743 C C . SER A 1 91 ? -10.941 -9.570 5.748 1.00 94.44 91 SER A C 1
ATOM 745 O O . SER A 1 91 ? -9.884 -10.194 5.660 1.00 94.44 91 SER A O 1
ATOM 747 N N . ALA A 1 92 ? -11.686 -9.284 4.676 1.00 92.75 92 ALA A N 1
ATOM 748 C CA . ALA A 1 92 ? -11.332 -9.692 3.315 1.00 92.75 92 ALA A CA 1
ATOM 749 C C . ALA A 1 92 ? -10.015 -9.053 2.832 1.00 92.75 92 ALA A C 1
ATOM 751 O O . ALA A 1 92 ? -9.145 -9.746 2.303 1.00 92.75 92 ALA A O 1
ATOM 752 N N . LEU A 1 93 ? -9.824 -7.752 3.077 1.00 93.81 93 LEU A N 1
ATOM 753 C CA . LEU A 1 93 ? -8.577 -7.054 2.751 1.00 93.81 93 LEU A CA 1
ATOM 754 C C . LEU A 1 93 ? -7.400 -7.576 3.569 1.00 93.81 93 LEU A C 1
ATOM 756 O O . LEU A 1 93 ? -6.322 -7.818 3.030 1.00 93.81 93 LEU A O 1
ATOM 760 N N . VAL A 1 94 ? -7.610 -7.800 4.866 1.00 96.25 94 VAL A N 1
ATOM 761 C CA . VAL A 1 94 ? -6.594 -8.374 5.754 1.00 96.25 94 VAL A CA 1
ATOM 762 C C . VAL A 1 94 ? -6.171 -9.756 5.261 1.00 96.25 94 VAL A C 1
ATOM 764 O O . VAL A 1 94 ? -4.978 -10.058 5.219 1.00 96.25 94 VAL A O 1
ATOM 767 N N . GLN A 1 95 ? -7.126 -10.598 4.863 1.00 94.88 95 GLN A N 1
ATOM 768 C CA . GLN A 1 95 ? -6.831 -11.913 4.300 1.00 94.88 95 GLN A CA 1
ATOM 769 C C . GLN A 1 95 ? -6.054 -11.806 2.988 1.00 94.88 95 GLN A C 1
ATOM 771 O O . GLN A 1 95 ? -5.068 -12.523 2.832 1.00 94.88 95 GLN A O 1
ATOM 776 N N . MET A 1 96 ? -6.433 -10.903 2.083 1.00 93.38 96 MET A N 1
ATOM 777 C CA . MET A 1 96 ? -5.691 -10.664 0.842 1.00 93.38 96 MET A CA 1
ATOM 778 C C . MET A 1 96 ? -4.230 -10.290 1.131 1.00 93.38 96 MET A C 1
ATOM 780 O O . MET A 1 96 ? -3.320 -10.928 0.606 1.00 93.38 96 MET A O 1
ATOM 784 N N . CYS A 1 97 ? -3.991 -9.329 2.028 1.00 94.25 97 CYS A N 1
ATOM 785 C CA . CYS A 1 97 ? -2.637 -8.938 2.425 1.00 94.25 97 CYS A CA 1
ATOM 786 C C . CYS A 1 97 ? -1.849 -10.109 3.041 1.00 94.25 97 CYS A C 1
ATOM 788 O O . CYS A 1 97 ? -0.670 -10.276 2.749 1.00 94.25 97 CYS A O 1
ATOM 790 N N . ARG A 1 98 ? -2.486 -10.966 3.852 1.00 93.81 98 ARG A N 1
ATOM 791 C CA . ARG A 1 98 ? -1.829 -12.150 4.442 1.00 93.81 98 ARG A CA 1
ATOM 792 C C . ARG A 1 98 ? -1.441 -13.214 3.413 1.00 93.81 98 ARG A C 1
ATOM 794 O O . ARG A 1 98 ? -0.435 -13.889 3.608 1.00 93.81 98 ARG A O 1
ATOM 801 N N . HIS A 1 99 ? -2.224 -13.378 2.346 1.00 89.88 99 HIS A N 1
ATOM 802 C CA . HIS A 1 99 ? -1.952 -14.374 1.303 1.00 89.88 99 HIS A CA 1
ATOM 803 C C . HIS A 1 99 ? -1.021 -13.859 0.203 1.00 89.88 99 HIS A C 1
ATOM 805 O O . HIS A 1 99 ? -0.425 -14.666 -0.505 1.00 89.88 99 HIS A O 1
ATOM 811 N N . TYR A 1 100 ? -0.863 -12.541 0.078 1.00 84.56 100 TYR A N 1
ATOM 812 C CA . TYR A 1 100 ? -0.055 -11.913 -0.963 1.00 84.56 100 TYR A CA 1
ATOM 813 C C . TYR A 1 100 ? 1.371 -12.488 -1.115 1.00 84.56 100 TYR A C 1
ATOM 815 O O . TYR A 1 100 ? 1.746 -12.779 -2.252 1.00 84.56 100 TYR A O 1
ATOM 823 N N . PRO A 1 101 ? 2.156 -12.739 -0.041 1.00 69.81 101 PRO A N 1
ATOM 824 C CA . PRO A 1 101 ? 3.508 -13.294 -0.174 1.00 69.81 101 PRO A CA 1
ATOM 825 C C . PRO A 1 101 ? 3.581 -14.673 -0.847 1.00 69.81 101 PRO A C 1
ATOM 827 O O . PRO A 1 101 ? 4.667 -15.096 -1.224 1.00 69.81 101 PRO A O 1
ATOM 830 N N . TYR A 1 102 ? 2.455 -15.380 -0.978 1.00 63.12 102 TYR A N 1
ATOM 831 C CA . TYR A 1 102 ? 2.378 -16.728 -1.549 1.00 63.12 102 TYR A CA 1
ATOM 832 C C . TYR A 1 102 ? 1.813 -16.756 -2.977 1.00 63.12 102 TYR A C 1
ATOM 834 O O . TYR A 1 102 ? 1.670 -17.832 -3.552 1.00 63.12 102 TYR A O 1
ATOM 842 N N . GLN A 1 103 ? 1.443 -15.602 -3.540 1.00 60.41 103 GLN A N 1
ATOM 843 C CA . GLN A 1 103 ? 0.763 -15.504 -4.838 1.00 60.41 103 GLN A CA 1
ATOM 844 C C . GLN A 1 103 ? 1.655 -14.994 -5.983 1.00 60.41 103 GLN A C 1
ATOM 846 O O . GLN A 1 103 ? 1.162 -14.882 -7.106 1.00 60.41 103 GLN A O 1
ATOM 851 N N . ARG A 1 104 ? 2.928 -14.659 -5.731 1.00 54.91 104 ARG A N 1
ATOM 852 C CA . ARG A 1 104 ? 3.852 -14.106 -6.735 1.00 54.91 104 ARG A CA 1
ATOM 853 C C . ARG A 1 104 ? 5.238 -14.721 -6.672 1.00 54.91 104 ARG A C 1
ATOM 855 O O . ARG A 1 104 ? 5.713 -14.965 -5.544 1.00 54.91 104 ARG A O 1
#

Solvent-accessible surface area (backbone atoms only — not comparable to full-atom values): 5932 Å² total; per-residue (Å²): 132,58,72,69,61,51,54,26,47,38,31,73,60,50,52,70,67,32,47,53,46,26,49,52,50,38,65,73,70,64,45,82,79,48,40,65,59,70,63,36,56,63,49,62,57,70,46,55,69,70,60,41,49,54,45,49,50,38,23,73,74,19,35,42,85,61,60,49,73,48,68,66,49,43,51,52,50,54,59,43,40,70,71,36,93,63,38,80,83,38,48,70,60,54,50,50,55,70,49,47,76,78,74,114

Organism: NCBI:txid2762298

Radius of gyration: 13.73 Å; Cα contacts (8 Å, |Δi|>4): 102; chains: 1; bounding box: 28×34×38 Å

Sequence (104 aa):
MNQSQYEVQERFGVPKENLLAAKRAIQKYRNLELTCYVPTRREILDSNKAKLEEVLISWLCKSPIEIIPSPYQVNEVLALLAQRSDYHELSALVQMCRHYPYQR

pLDDT: mean 90.68, std 8.9, range [54.91, 98.06]

Secondary structure (DSSP, 8-state):
--HHHHHHHHTTT--HHHHHHHHHHHHHHT-TT-------HHHHHHS-HHHHHHHHHHHHHH--GGGPPPHHHHHHHHHHHTTSTTGGGGHHHHHHHHHGGG--

Mean predicted aligned error: 4.1 Å

Foldseek 3Di:
DDPQVVVCVQLVNQHPVLLVVQVVVCVVVVPPQADSDGGGLCCLQPPDPVSNCVRLCRQLPRHDPSRHDDLVSLVVSLVSLVPHPCSVVCVVVNVCSVCSVVPD

=== Feature glossary ===
The record interleaves many kinds of information about one protein. Here is each kind framed as the question it answers.

Q: What does the local fold look like, residue by residue?
A: The Foldseek 3Di string encodes local tertiary geometry as a 20-letter alphabet — one character per residue — derived from the relative positions of nearby Cα atoms. Unlike the amino-acid sequence, 3Di is a direct function of the 3D structure, so two proteins with the same fold have similar 3Di strings even at low sequence identity.

Q: Which residues are in helices, strands, or loops?
A: The SS8 string is DSSP's per-residue secondary-structure call. α-helix (H) means an i→i+4 H-bond ladder; β-strand (E) means the residue participates in a β-sheet; 3₁₀ (G) and π (I) are tighter and wider helices; T/S are turns/bends; '-' is loop.

Q: How big and how compact is the whole molecule?
A: Radius of gyration (Rg) is the root-mean-square distance of Cα atoms from their centroid — a single number for overall size and compactness. A globular domain of N residues has Rg ≈ 2.2·N^0.38 Å; an extended or disordered chain has a much larger Rg. The Cα contact count is the number of residue pairs whose Cα atoms are within 8 Å and are more than four positions apart in sequence — a standard proxy for tertiary packing density. The bounding box is the smallest axis-aligned box enclosing all Cα atoms.

Q: Where is each backbone atom in 3D?
A: Structure coordinates are given as an mmCIF _atom_site loop: one row per atom with element, residue name, chain id, sequence number, and x/y/z position in Å. Only the four main-chain atoms per residue are included here; side chains are omitted to keep the record compact.

Q: What is the amino-acid chain?
A: Primary structure: the covalent order of the twenty standard amino acids along the backbone. Two proteins with the same sequence will (almost always) fold to the same structure; two with 30% identity often share a fold but not the details.

Q: What if only a Cα trace is available?
A: Three-state secondary structure (P-SEA) collapses the eight DSSP classes into helix (a), strand (b), and coil (c). P-SEA assigns these from Cα geometry alone — distances and angles — without requiring backbone oxygens, so it works on any Cα trace.

Q: What family and function is it annotated with?
A: Database cross-references. InterPro integrates a dozen domain/family signature databases into unified entries with residue-range hits. GO terms attach function/process/location labels with evidence codes. CATH codes position the fold in a four-level structural taxonomy. Organism is the NCBI-taxonomy species name.

Q: How confident is the AlphaFold model at each residue?
A: pLDDT is the predicted lDDT-Cα score: AlphaFold's confidence that the local environment of each residue (all inter-atomic distances within 15 Å) is correctly placed. It is a per-residue number between 0 and 100, with higher meaning more reliable.

Q: How mobile is each atom in the crystal?
A: B-factor (Debye–Waller factor) reflects atomic displacement in the crystal lattice. It is an experimental observable (units Å²), not a prediction; low values mean the atom is pinned down, high values mean it moves or is heterogeneous across the crystal.

Q: Which residues are buried vs exposed?
A: SASA measures how much of the protein is reachable by solvent. It is computed by rolling a water-sized probe over the atomic surface and summing the exposed area (Å²). Per-residue SASA distinguishes core (buried, low SASA) from surface (exposed, high SASA) residues; total SASA is a whole-molecule size measure.

Q: What do the diagnostic plots show?
A: Plot images: a contact map (which residues are close in 3D, as an N×N binary image), a Ramachandran scatter (backbone torsion angles, revealing secondary-structure composition at a glance), and — for AlphaFold structures — a PAE heatmap (pairwise prediction confidence).

Q: What known structures does this most resemble?
A: The Foldseek neighbor list gives the closest experimentally determined structures in the PDB, ranked by structural alignment. TM-score near 1 means near-identical fold; near 0.3 means only rough topology match. This is how one finds what a novel AlphaFold prediction most resembles in the solved-structure universe.

Q: Are the domains correctly placed relative to each other?
A: Predicted aligned error is AlphaFold's pairwise confidence. Unlike pLDDT (per-residue), PAE is per-residue-pair and captures whether two parts of the structure are correctly placed relative to each other. Units are ångströms of expected positional error.

Q: What do the rendered images show?
A: Structure images are PyMOL renders from six orthogonal camera directions. Cartoon representation draws helices as coils and strands as arrows; sticks shows the backbone as bonds; surface shows the solvent-excluded envelope. Rainbow coloring maps sequence position to hue (blue→red, N→C); chain coloring assigns a distinct color per polypeptide.

Q: What are the backbone torsion angles?
A: φ (phi) and ψ (psi) are the two rotatable backbone dihedrals per residue: φ is the C(i-1)–N–Cα–C torsion, ψ is the N–Cα–C–N(i+1) torsion, both in degrees on (−180°, 180°]. α-helical residues cluster near (−60°, −45°); β-strand residues near (−120°, +130°). A Ramachandran plot is simply a scatter of (φ, ψ) for every residue.